Protein AF-A0A498QMJ7-F1 (afdb_monomer_lite)

Sequence (124 aa):
MFQWSGAVEGRQSWGCHCRSTASCRPGTPTLTDAVTSATSSAYATLLPTVDTLSAILISLPSYDVNLFLDGVRQALQGDPAGIINAMGYPIAADTGLLTFLSFFLAYAYYCAATSIAGDVASLI

pLDDT: mean 75.78, std 17.08, range [30.73, 93.81]

Organism: NCBI:txid2341080

Radius of gyration: 22.17 Å; chains: 1; bounding box: 49×23×62 Å

Structure (mmCIF, N/CA/C/O backbone):
data_AF-A0A498QMJ7-F1
#
_entry.id   AF-A0A498QMJ7-F1
#
loop_
_atom_site.group_PDB
_atom_site.id
_atom_site.type_symbol
_atom_site.label_atom_id
_atom_site.label_alt_id
_atom_site.label_comp_id
_atom_site.label_asym_id
_atom_site.label_entity_id
_atom_site.label_seq_id
_atom_site.pdbx_PDB_ins_code
_atom_site.Cartn_x
_atom_site.Cartn_y
_atom_site.Cartn_z
_atom_site.occupancy
_atom_site.B_iso_or_equiv
_atom_site.auth_seq_id
_atom_site.auth_comp_id
_atom_site.auth_asym_id
_atom_site.auth_atom_id
_atom_site.pd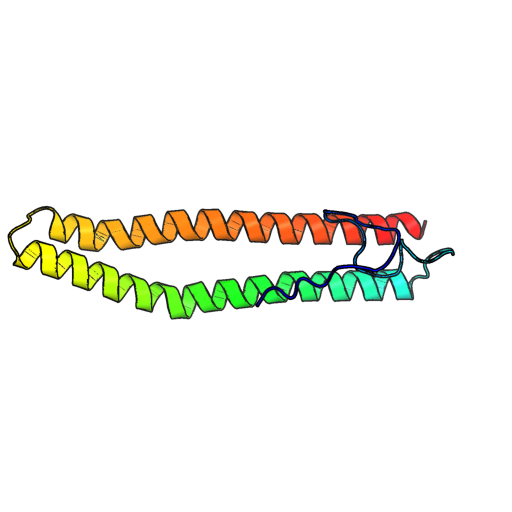bx_PDB_model_num
ATOM 1 N N . MET A 1 1 ? 9.726 -15.877 5.318 1.00 32.91 1 MET A N 1
ATOM 2 C CA . MET A 1 1 ? 11.047 -16.507 5.115 1.00 32.91 1 MET A CA 1
ATOM 3 C C . MET A 1 1 ? 11.762 -15.731 4.024 1.00 32.91 1 MET A C 1
ATOM 5 O O . MET A 1 1 ? 11.593 -16.008 2.847 1.00 32.91 1 MET A O 1
ATOM 9 N N . PHE A 1 2 ? 12.468 -14.676 4.428 1.00 30.73 2 PHE A N 1
ATOM 10 C CA . PHE A 1 2 ? 13.415 -13.975 3.570 1.00 30.73 2 PHE A CA 1
ATOM 11 C C . PHE A 1 2 ? 14.632 -14.887 3.445 1.00 30.73 2 PHE A C 1
ATOM 13 O O . PHE A 1 2 ? 15.358 -15.076 4.420 1.00 30.73 2 PHE A O 1
ATOM 20 N N . GLN A 1 3 ? 14.804 -15.533 2.293 1.00 36.81 3 GLN A N 1
ATOM 21 C CA . GLN A 1 3 ? 15.957 -16.396 2.075 1.00 36.81 3 GLN A CA 1
ATOM 22 C C . GLN A 1 3 ? 17.183 -15.528 1.795 1.00 36.81 3 GLN A C 1
ATOM 24 O O . GLN A 1 3 ? 17.438 -15.093 0.674 1.00 36.81 3 GLN A O 1
ATOM 29 N N . TRP A 1 4 ? 17.907 -15.256 2.875 1.00 38.41 4 TRP A N 1
ATOM 30 C CA . TRP A 1 4 ? 19.253 -14.713 2.882 1.00 38.41 4 TRP A CA 1
ATOM 31 C C . TRP A 1 4 ? 20.227 -15.869 2.640 1.00 38.41 4 TRP A C 1
ATOM 33 O O . TRP A 1 4 ? 20.334 -16.772 3.465 1.00 38.41 4 TRP A O 1
ATOM 43 N N . SER A 1 5 ? 20.911 -15.860 1.497 1.00 45.28 5 SER A N 1
ATOM 44 C CA . SER A 1 5 ? 22.065 -16.724 1.252 1.00 45.28 5 SER A CA 1
ATOM 45 C C . SER A 1 5 ? 23.144 -15.877 0.594 1.00 45.28 5 SER A C 1
ATOM 47 O O . SER A 1 5 ? 22.969 -15.387 -0.521 1.00 45.28 5 SER A O 1
ATOM 49 N N . GLY A 1 6 ? 24.223 -15.637 1.334 1.00 40.44 6 GLY A N 1
ATOM 50 C CA . GLY A 1 6 ? 25.402 -14.941 0.841 1.00 40.44 6 GLY A CA 1
ATOM 51 C C . GLY A 1 6 ? 26.196 -15.762 -0.180 1.00 40.44 6 GLY A C 1
ATOM 52 O O . GLY A 1 6 ? 26.037 -16.976 -0.279 1.00 40.44 6 GLY A O 1
ATOM 53 N N . ALA A 1 7 ? 27.098 -15.044 -0.855 1.00 40.91 7 ALA A N 1
ATOM 54 C CA . ALA A 1 7 ? 28.186 -15.511 -1.718 1.00 40.91 7 ALA A CA 1
ATOM 55 C C . ALA A 1 7 ? 27.839 -15.876 -3.177 1.00 40.91 7 ALA A C 1
ATOM 57 O O . ALA A 1 7 ? 27.851 -17.035 -3.577 1.00 40.91 7 ALA A O 1
ATOM 58 N N . VAL A 1 8 ? 27.690 -14.840 -4.009 1.00 43.50 8 VAL A N 1
ATOM 59 C CA . VAL A 1 8 ? 28.318 -14.820 -5.342 1.00 43.50 8 VAL A CA 1
ATOM 60 C C . VAL A 1 8 ? 28.890 -13.424 -5.595 1.00 43.50 8 VAL A C 1
ATOM 62 O O . VAL A 1 8 ? 28.161 -12.446 -5.742 1.00 43.50 8 VAL A O 1
ATOM 65 N N . GLU A 1 9 ? 30.216 -13.360 -5.521 1.00 46.50 9 GLU A N 1
ATOM 66 C CA . GLU A 1 9 ? 31.143 -12.461 -6.210 1.00 46.50 9 GLU A CA 1
ATOM 67 C C . GLU A 1 9 ? 30.512 -11.314 -7.045 1.00 46.50 9 GLU A C 1
ATOM 69 O O . GLU A 1 9 ? 29.969 -11.520 -8.130 1.00 46.50 9 GLU A O 1
ATOM 74 N N . GLY A 1 10 ? 30.671 -10.068 -6.582 1.00 35.34 10 GLY A N 1
ATOM 75 C CA . GLY A 1 10 ? 31.015 -8.966 -7.492 1.00 35.34 10 GLY A CA 1
ATOM 76 C C . GLY A 1 10 ? 29.971 -7.935 -7.944 1.00 35.34 10 GLY A C 1
ATOM 77 O O . GLY A 1 10 ? 30.395 -6.973 -8.575 1.00 35.34 10 GLY A O 1
ATOM 78 N N . ARG A 1 11 ? 28.666 -8.014 -7.635 1.00 42.09 11 ARG A N 1
ATOM 79 C CA . ARG A 1 11 ? 27.724 -6.890 -7.895 1.00 42.09 11 ARG A CA 1
ATOM 80 C C . ARG A 1 11 ? 26.592 -6.812 -6.875 1.00 42.09 11 ARG A C 1
ATOM 82 O O . ARG A 1 11 ? 25.473 -7.255 -7.113 1.00 42.09 11 ARG A O 1
ATOM 89 N N . GLN A 1 12 ? 26.894 -6.213 -5.729 1.00 45.84 12 GLN A N 1
ATOM 90 C CA . GLN A 1 12 ? 25.895 -5.859 -4.727 1.00 45.84 12 GLN A CA 1
ATOM 91 C C . GLN A 1 12 ? 25.359 -4.460 -5.024 1.00 45.84 12 GLN A C 1
ATOM 93 O O . GLN A 1 12 ? 25.977 -3.469 -4.645 1.00 45.84 12 GLN A O 1
ATOM 98 N N . SER A 1 13 ? 24.226 -4.369 -5.715 1.00 42.66 13 SER A N 1
ATOM 99 C CA . SER A 1 13 ? 23.504 -3.106 -5.850 1.00 42.66 13 SER A CA 1
ATOM 100 C C . SER A 1 13 ? 22.274 -3.144 -4.950 1.00 42.66 13 SER A C 1
ATOM 102 O O . SER A 1 13 ? 21.279 -3.808 -5.235 1.00 42.66 13 SER A O 1
ATOM 104 N N . TRP A 1 14 ? 22.387 -2.467 -3.811 1.00 39.09 14 TRP A N 1
ATOM 105 C CA . TRP A 1 14 ? 21.350 -2.300 -2.794 1.00 39.09 14 TRP A CA 1
ATOM 106 C C . TRP A 1 14 ? 20.374 -1.187 -3.202 1.00 39.09 14 TRP A C 1
ATOM 108 O O . TRP A 1 14 ? 20.237 -0.177 -2.517 1.00 39.09 14 TRP A O 1
ATOM 118 N N . GLY A 1 15 ? 19.724 -1.339 -4.356 1.00 53.97 15 GLY A N 1
ATOM 119 C CA . GLY A 1 15 ? 18.743 -0.372 -4.845 1.00 53.97 15 GLY A CA 1
ATOM 120 C C . GLY A 1 15 ? 17.956 -0.878 -6.048 1.00 53.97 15 GLY A C 1
ATOM 1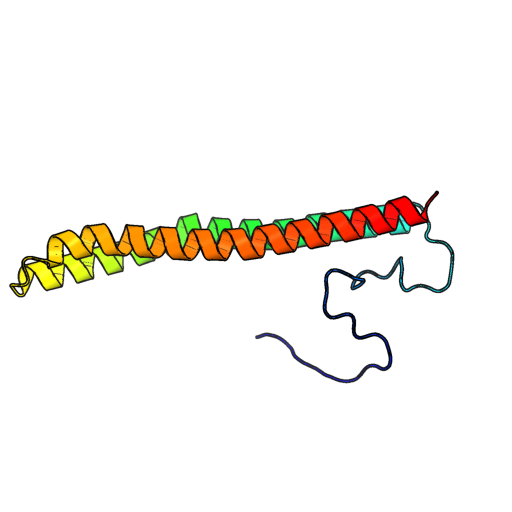21 O O . GLY A 1 15 ? 18.095 -2.031 -6.450 1.00 53.97 15 GLY A O 1
ATOM 122 N N . CYS A 1 16 ? 17.174 0.014 -6.663 1.00 53.44 16 CYS A N 1
ATOM 123 C CA . CYS A 1 16 ? 16.408 -0.211 -7.898 1.00 53.44 16 CYS A CA 1
ATOM 124 C C . CYS A 1 16 ? 17.262 -0.597 -9.128 1.00 53.44 16 CYS A C 1
ATOM 126 O O . CYS A 1 16 ? 16.767 -0.609 -10.249 1.00 53.44 16 CYS A O 1
ATOM 128 N N . HIS A 1 17 ? 18.551 -0.888 -8.944 1.00 49.81 17 HIS A N 1
ATOM 129 C CA . HIS A 1 17 ? 19.490 -1.219 -9.999 1.00 49.81 17 HIS A CA 1
ATOM 130 C C . HIS A 1 17 ? 19.768 -2.728 -10.050 1.00 49.81 17 HIS A C 1
ATOM 132 O O . HIS A 1 17 ? 20.429 -3.287 -9.180 1.00 49.81 17 HIS A O 1
ATOM 138 N N . CYS A 1 18 ? 19.297 -3.315 -11.154 1.00 47.44 18 CYS A N 1
ATOM 139 C CA . CYS A 1 18 ? 19.693 -4.564 -11.815 1.00 47.44 18 CYS A CA 1
ATOM 140 C C . CYS A 1 18 ? 19.603 -5.875 -11.016 1.00 47.44 18 CYS A C 1
ATOM 142 O O . CYS A 1 18 ? 20.614 -6.482 -10.667 1.00 47.44 18 CYS A O 1
ATOM 144 N N . ARG A 1 19 ? 18.372 -6.386 -10.864 1.00 51.94 19 ARG A N 1
ATOM 145 C CA . ARG A 1 19 ? 18.092 -7.828 -10.684 1.00 51.94 19 ARG A CA 1
ATOM 146 C C . ARG A 1 19 ? 17.702 -8.532 -12.000 1.00 51.94 19 ARG A C 1
ATOM 148 O O . ARG A 1 19 ? 17.704 -9.757 -12.041 1.00 51.94 19 ARG A O 1
ATOM 155 N N . SER A 1 20 ? 17.429 -7.782 -13.072 1.00 44.91 20 SER A N 1
ATOM 156 C CA . SER A 1 20 ? 17.163 -8.336 -14.406 1.00 44.91 20 SER A CA 1
ATOM 157 C C . SER A 1 20 ? 18.343 -8.112 -15.344 1.00 44.91 20 SER A C 1
ATOM 159 O O . SER A 1 20 ? 19.025 -7.094 -15.325 1.00 44.91 20 SER A O 1
ATOM 161 N N . THR A 1 21 ? 18.618 -9.133 -16.132 1.00 46.22 21 THR A N 1
ATOM 162 C CA . THR A 1 21 ? 19.900 -9.488 -16.739 1.00 46.22 21 THR A CA 1
ATOM 163 C C . THR A 1 21 ? 20.318 -8.666 -17.964 1.00 46.22 21 THR A C 1
ATOM 165 O O . THR A 1 21 ? 21.373 -8.956 -18.522 1.00 46.22 21 THR A O 1
ATOM 168 N N . ALA A 1 22 ? 19.565 -7.640 -18.374 1.00 47.53 22 ALA A N 1
ATOM 169 C CA . ALA A 1 22 ? 19.840 -6.884 -19.603 1.00 47.53 22 ALA A CA 1
ATOM 170 C C . ALA A 1 22 ? 21.016 -5.897 -19.454 1.00 47.53 22 ALA A C 1
ATOM 172 O O . ALA A 1 22 ? 21.984 -5.959 -20.204 1.00 47.53 22 ALA A O 1
ATOM 173 N N . SER A 1 23 ? 21.001 -5.057 -18.421 1.00 48.06 23 SER A N 1
ATOM 174 C CA . SER A 1 23 ? 22.020 -4.020 -18.160 1.00 48.06 23 SER A CA 1
ATOM 175 C C . SER A 1 23 ? 23.283 -4.542 -17.456 1.00 48.06 23 SER A C 1
ATOM 177 O O . SER A 1 23 ? 24.287 -3.841 -17.350 1.00 48.06 23 SER A O 1
ATOM 179 N N . CYS A 1 24 ? 23.266 -5.796 -16.992 1.00 50.81 24 CYS A N 1
ATOM 180 C CA . CYS A 1 24 ? 24.417 -6.485 -16.396 1.00 50.81 24 CYS A CA 1
ATOM 181 C C . CYS A 1 24 ? 25.103 -7.482 -17.348 1.00 50.81 24 CYS A C 1
ATOM 183 O O . CYS A 1 24 ? 26.101 -8.107 -16.956 1.00 50.81 24 CYS A O 1
ATOM 185 N N . ARG A 1 25 ? 24.584 -7.650 -18.571 1.00 53.94 25 ARG A N 1
ATOM 186 C CA . ARG A 1 25 ? 25.180 -8.496 -19.608 1.00 53.94 25 ARG A CA 1
ATOM 187 C C . ARG A 1 25 ? 26.288 -7.717 -20.331 1.00 53.94 25 ARG A C 1
ATOM 189 O O . ARG A 1 25 ? 26.067 -6.573 -20.710 1.00 53.94 25 ARG A O 1
ATOM 196 N N . PRO A 1 26 ? 27.474 -8.307 -20.557 1.00 47.53 26 PRO A N 1
ATOM 197 C CA . PRO A 1 26 ? 28.445 -7.718 -21.469 1.00 47.53 26 PRO A CA 1
ATOM 198 C C . PRO A 1 26 ? 27.888 -7.791 -22.902 1.00 47.53 26 PRO A C 1
ATOM 200 O O . PRO A 1 26 ? 27.786 -8.876 -23.474 1.00 47.53 26 PRO A O 1
ATOM 203 N N . GLY A 1 27 ? 27.472 -6.646 -23.449 1.00 62.75 27 GLY A N 1
ATOM 204 C CA . GLY A 1 27 ? 26.917 -6.508 -24.801 1.00 62.75 27 GLY A CA 1
ATOM 205 C C . GLY A 1 27 ? 25.822 -5.440 -24.884 1.00 62.75 27 GLY A C 1
ATOM 206 O O . GLY A 1 27 ? 25.312 -4.986 -23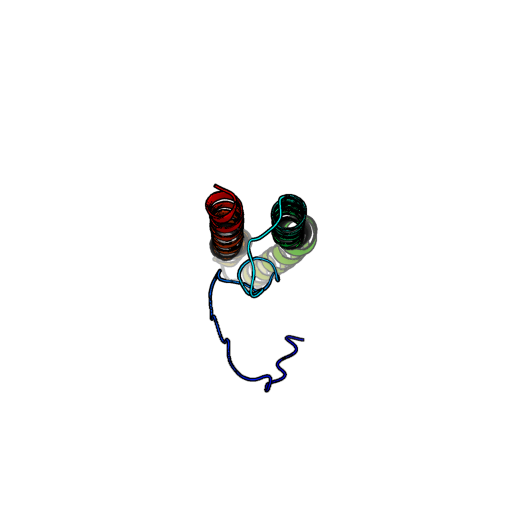.866 1.00 62.75 27 GLY A O 1
ATOM 207 N N . THR A 1 28 ? 25.460 -5.031 -26.099 1.00 74.62 28 THR A N 1
ATOM 208 C CA . THR A 1 28 ? 24.320 -4.133 -26.348 1.00 74.62 28 THR A CA 1
ATOM 209 C C . THR A 1 28 ? 23.000 -4.880 -26.108 1.00 74.62 28 THR A C 1
ATOM 211 O O . THR A 1 28 ? 22.836 -5.965 -26.679 1.00 74.62 28 THR A O 1
ATOM 214 N N . PRO A 1 29 ? 22.067 -4.351 -25.298 1.00 73.06 29 PRO A N 1
ATOM 215 C CA . PRO A 1 29 ? 20.776 -4.991 -25.064 1.00 73.06 29 PRO A CA 1
ATOM 216 C C . PRO A 1 29 ? 19.940 -5.018 -26.347 1.00 73.06 29 PRO A C 1
ATOM 218 O O . PRO A 1 29 ? 19.973 -4.087 -27.152 1.00 73.06 29 PRO A O 1
ATOM 221 N N . THR A 1 30 ? 19.199 -6.106 -26.560 1.00 85.81 30 THR A N 1
ATOM 222 C CA . THR A 1 30 ? 18.264 -6.211 -27.688 1.00 85.81 30 THR A CA 1
ATOM 223 C C . THR A 1 30 ? 16.885 -5.672 -27.310 1.00 85.81 30 THR A C 1
ATOM 225 O O . THR A 1 30 ? 16.534 -5.589 -26.132 1.00 85.81 30 THR A O 1
ATOM 228 N N . LEU A 1 31 ? 16.048 -5.371 -28.312 1.00 86.12 31 LEU A N 1
ATOM 229 C CA . LEU A 1 31 ? 14.642 -5.007 -28.088 1.00 86.12 31 LEU A CA 1
ATOM 230 C C . LEU A 1 31 ? 13.913 -6.064 -27.237 1.00 86.12 31 LEU A C 1
ATOM 232 O O . LEU A 1 31 ? 13.133 -5.723 -26.352 1.00 86.12 31 LEU A O 1
ATOM 236 N N . THR A 1 32 ? 14.191 -7.348 -27.478 1.00 87.94 32 THR A N 1
ATOM 237 C CA . THR A 1 32 ? 13.591 -8.463 -26.737 1.00 87.94 32 THR A CA 1
ATOM 238 C C . THR A 1 32 ? 13.990 -8.451 -25.263 1.00 87.94 32 THR A C 1
ATOM 240 O O . THR A 1 32 ? 13.147 -8.726 -24.407 1.00 87.94 32 THR A O 1
ATOM 243 N N . ASP A 1 33 ? 15.239 -8.096 -24.951 1.00 84.12 33 ASP A N 1
ATOM 244 C CA . ASP A 1 33 ? 15.713 -7.981 -23.568 1.00 84.12 33 ASP A CA 1
ATOM 245 C C . ASP A 1 33 ? 14.987 -6.845 -22.839 1.00 84.12 33 ASP A C 1
ATOM 247 O O . ASP A 1 33 ? 14.487 -7.045 -21.730 1.00 84.12 33 ASP A O 1
ATOM 251 N N . ALA A 1 34 ? 14.846 -5.688 -23.495 1.00 82.31 34 ALA A N 1
ATOM 252 C CA . ALA A 1 34 ? 14.128 -4.538 -22.948 1.00 82.31 34 ALA A CA 1
ATOM 253 C C . ALA A 1 34 ? 12.643 -4.855 -22.694 1.00 82.31 34 ALA A C 1
ATOM 255 O O . ALA A 1 34 ? 12.123 -4.593 -21.608 1.00 82.31 34 ALA A O 1
ATOM 256 N N . VAL A 1 35 ? 11.959 -5.490 -23.653 1.00 86.75 35 VAL A N 1
ATOM 257 C CA . VAL A 1 35 ? 10.544 -5.882 -23.510 1.00 86.75 35 VAL A CA 1
ATOM 258 C C . VAL A 1 35 ? 10.357 -6.923 -22.402 1.00 86.75 35 VAL A C 1
ATOM 260 O O . VAL A 1 35 ? 9.433 -6.810 -21.590 1.00 86.75 35 VAL A O 1
ATOM 263 N N . THR A 1 36 ? 11.235 -7.925 -22.329 1.00 87.62 36 THR A N 1
ATOM 264 C CA . THR A 1 36 ? 11.166 -8.985 -21.309 1.00 87.62 36 THR A CA 1
ATOM 265 C C . THR A 1 36 ? 11.405 -8.423 -19.910 1.00 87.62 36 THR A C 1
ATOM 267 O O . THR A 1 36 ? 10.679 -8.758 -18.968 1.00 87.62 36 THR A O 1
ATOM 270 N N . SER A 1 37 ? 12.388 -7.531 -19.771 1.00 81.44 37 SER A N 1
ATOM 271 C CA . SER A 1 37 ? 12.697 -6.847 -18.515 1.00 81.44 37 SER A CA 1
ATOM 272 C C . SER A 1 37 ? 11.547 -5.944 -18.062 1.00 81.44 37 SER A C 1
ATOM 274 O O . SER A 1 37 ? 11.109 -6.031 -16.909 1.00 81.44 37 SER A O 1
ATOM 276 N N . ALA A 1 38 ? 10.976 -5.153 -18.976 1.00 83.31 38 ALA A N 1
ATOM 277 C CA . ALA A 1 38 ? 9.840 -4.286 -18.679 1.00 83.31 38 ALA A CA 1
ATOM 278 C C . ALA A 1 38 ? 8.602 -5.080 -18.241 1.00 83.31 38 ALA A C 1
ATOM 280 O O . ALA A 1 38 ? 7.977 -4.755 -17.230 1.00 83.31 38 ALA A O 1
ATOM 281 N N . THR A 1 39 ? 8.290 -6.171 -18.944 1.00 86.56 39 THR A N 1
ATOM 282 C CA . THR A 1 39 ? 7.164 -7.056 -18.603 1.00 86.56 39 THR A CA 1
ATOM 283 C C . THR A 1 39 ? 7.366 -7.716 -17.238 1.00 86.56 39 THR A C 1
ATOM 285 O O . THR A 1 39 ? 6.452 -7.734 -16.414 1.00 86.56 39 THR A O 1
ATOM 288 N N . SER A 1 40 ? 8.578 -8.205 -16.958 1.00 86.19 40 SER A N 1
ATOM 289 C CA . SER A 1 40 ? 8.913 -8.806 -15.660 1.00 86.19 40 SER A CA 1
ATOM 290 C C . SER A 1 40 ? 8.787 -7.793 -14.521 1.00 86.19 40 SER A C 1
ATOM 292 O O . SER A 1 40 ? 8.267 -8.117 -13.455 1.00 86.19 40 SER A O 1
ATOM 294 N N . SER A 1 41 ? 9.211 -6.550 -14.763 1.00 84.50 41 SER A N 1
ATOM 295 C CA . SER A 1 41 ? 9.110 -5.453 -13.796 1.00 84.50 41 SER A CA 1
ATOM 296 C C . SER A 1 41 ? 7.655 -5.076 -13.513 1.00 84.50 41 SER A C 1
ATOM 298 O O . SER A 1 41 ? 7.286 -4.904 -12.354 1.00 84.50 41 SER A O 1
ATOM 300 N N . ALA A 1 42 ? 6.811 -5.014 -14.547 1.00 85.31 42 ALA A N 1
ATOM 301 C CA . ALA A 1 42 ? 5.379 -4.761 -14.398 1.00 85.31 42 ALA A CA 1
ATOM 302 C C . ALA A 1 42 ? 4.668 -5.878 -13.614 1.00 85.31 42 ALA A C 1
ATOM 304 O O . ALA A 1 42 ? 3.821 -5.607 -12.766 1.00 85.31 42 ALA A O 1
ATOM 305 N N . TYR A 1 43 ? 5.040 -7.140 -13.845 1.00 89.06 43 TYR A N 1
ATOM 306 C CA . TYR A 1 43 ? 4.494 -8.261 -13.078 1.00 89.06 43 TYR A CA 1
ATOM 307 C C . TYR A 1 43 ? 4.944 -8.220 -11.609 1.00 89.06 43 TYR A C 1
ATOM 309 O O . TYR A 1 43 ? 4.145 -8.435 -10.696 1.00 89.06 43 TYR A O 1
ATOM 317 N N . ALA A 1 44 ? 6.212 -7.880 -11.371 1.00 87.38 44 ALA A N 1
ATOM 318 C CA . ALA A 1 44 ? 6.781 -7.781 -10.033 1.00 87.38 44 ALA A CA 1
ATOM 319 C C . ALA A 1 44 ? 6.180 -6.644 -9.191 1.00 87.38 44 ALA A C 1
ATOM 321 O O . ALA A 1 44 ? 6.156 -6.777 -7.972 1.00 87.38 44 ALA A O 1
ATOM 322 N N . THR A 1 45 ? 5.688 -5.554 -9.791 1.00 87.88 45 THR A N 1
ATOM 323 C CA . THR A 1 45 ? 4.964 -4.494 -9.060 1.00 87.88 45 THR A CA 1
ATOM 324 C C . THR A 1 45 ? 3.488 -4.811 -8.865 1.00 87.88 45 THR A C 1
ATOM 326 O O . THR A 1 45 ? 2.908 -4.403 -7.860 1.00 87.88 45 THR A O 1
ATOM 329 N N . LEU A 1 46 ? 2.887 -5.590 -9.767 1.00 91.56 46 LEU A N 1
ATOM 330 C CA . LEU A 1 46 ? 1.498 -6.015 -9.636 1.00 91.56 46 LEU A CA 1
ATOM 331 C C . LEU A 1 46 ? 1.307 -7.026 -8.493 1.00 91.56 46 LEU A C 1
ATOM 333 O O . LEU A 1 46 ? 0.349 -6.909 -7.733 1.00 91.56 46 LEU A O 1
ATOM 337 N N . LEU A 1 47 ? 2.222 -7.982 -8.302 1.00 91.75 47 LEU A N 1
ATOM 338 C CA . LEU A 1 47 ? 2.109 -8.970 -7.214 1.00 91.75 47 LEU A CA 1
ATOM 339 C C . LEU A 1 47 ? 1.933 -8.329 -5.817 1.00 91.75 47 LEU A C 1
ATOM 341 O O . LEU A 1 47 ? 0.964 -8.663 -5.135 1.00 91.75 47 LEU A O 1
ATOM 345 N N . PRO A 1 48 ? 2.792 -7.380 -5.394 1.00 86.62 48 PRO A N 1
ATOM 346 C CA . PRO A 1 48 ? 2.637 -6.663 -4.130 1.00 86.62 48 PRO A CA 1
ATOM 347 C C . PRO A 1 48 ? 1.329 -5.875 -4.017 1.00 86.62 48 PRO A C 1
ATOM 349 O O . PRO A 1 48 ? 0.775 -5.786 -2.923 1.00 86.62 48 PRO A O 1
ATOM 352 N N . THR A 1 49 ? 0.811 -5.315 -5.121 1.00 89.44 49 THR A N 1
ATOM 353 C CA . THR A 1 49 ? -0.490 -4.616 -5.096 1.00 89.44 49 THR A CA 1
ATOM 354 C C . THR A 1 49 ? -1.643 -5.561 -4.818 1.00 89.44 49 THR A C 1
ATOM 356 O O . THR A 1 49 ? -2.545 -5.213 -4.064 1.00 89.44 49 THR A O 1
ATOM 359 N N . VAL A 1 50 ? -1.606 -6.762 -5.394 1.00 93.81 50 VAL A N 1
ATOM 360 C CA . VAL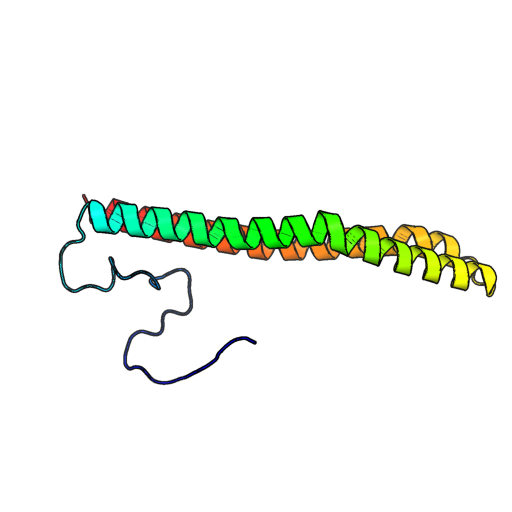 A 1 50 ? -2.646 -7.773 -5.193 1.00 93.81 50 VAL A CA 1
ATOM 361 C C . VAL A 1 50 ? -2.600 -8.314 -3.765 1.00 93.81 50 VAL A C 1
ATOM 363 O O . VAL A 1 50 ? -3.651 -8.494 -3.151 1.00 93.81 50 VAL A O 1
ATOM 366 N N . ASP A 1 51 ? -1.404 -8.521 -3.215 1.00 88.88 51 ASP A N 1
ATOM 367 C CA . ASP A 1 51 ? -1.219 -8.933 -1.819 1.00 88.88 51 ASP A CA 1
ATOM 368 C C . ASP A 1 51 ? -1.740 -7.866 -0.843 1.00 88.88 51 ASP A C 1
ATOM 370 O O . ASP A 1 51 ? -2.579 -8.147 0.010 1.00 88.88 51 ASP A O 1
ATOM 374 N N . THR A 1 52 ? -1.355 -6.607 -1.068 1.00 88.06 52 THR A N 1
ATOM 375 C CA . THR A 1 52 ? -1.865 -5.428 -0.351 1.00 88.06 52 THR A CA 1
ATOM 376 C C . THR A 1 52 ? -3.388 -5.331 -0.415 1.00 88.06 52 THR A C 1
ATOM 378 O O . THR A 1 52 ? -4.048 -5.149 0.605 1.00 88.06 52 THR A O 1
ATOM 381 N N . LEU A 1 53 ? -3.964 -5.461 -1.609 1.00 90.75 53 LEU A N 1
ATOM 382 C CA . LEU A 1 53 ? -5.403 -5.351 -1.812 1.00 90.75 53 LEU A CA 1
ATOM 383 C C . LEU A 1 53 ? -6.152 -6.484 -1.103 1.00 90.75 53 LEU A C 1
ATOM 385 O O . LEU A 1 53 ? -7.185 -6.245 -0.486 1.00 90.75 53 LEU A O 1
ATOM 389 N N . SER A 1 54 ? -5.612 -7.701 -1.147 1.00 89.31 54 SER A N 1
ATOM 390 C CA . SER A 1 54 ? -6.174 -8.849 -0.432 1.00 89.31 54 SER A CA 1
ATOM 391 C C . SER A 1 54 ? -6.079 -8.656 1.082 1.00 89.31 54 SER A C 1
ATOM 393 O O . SER A 1 54 ? -7.045 -8.922 1.793 1.00 89.31 54 SER A O 1
ATOM 395 N N . ALA A 1 55 ? -4.964 -8.119 1.584 1.00 88.62 55 ALA A N 1
ATOM 396 C CA . ALA A 1 55 ? -4.815 -7.763 2.991 1.00 88.62 55 ALA A CA 1
ATOM 397 C C . ALA A 1 55 ? -5.836 -6.696 3.424 1.00 88.62 55 ALA A C 1
ATOM 399 O O . ALA A 1 55 ? -6.453 -6.838 4.477 1.00 88.62 55 ALA A O 1
ATOM 400 N N . ILE A 1 56 ? -6.083 -5.678 2.597 1.00 87.06 56 ILE A N 1
ATOM 401 C CA . ILE A 1 56 ? -7.085 -4.638 2.872 1.00 87.06 56 ILE A CA 1
ATOM 402 C C . ILE A 1 56 ? -8.513 -5.189 2.810 1.00 87.06 56 ILE A C 1
ATOM 404 O O . ILE A 1 56 ? -9.352 -4.832 3.622 1.00 87.06 56 ILE A O 1
ATOM 408 N N . LEU A 1 57 ? -8.829 -6.044 1.843 1.00 88.81 57 LEU A N 1
ATOM 409 C CA . LEU A 1 57 ? -10.204 -6.513 1.650 1.00 88.81 57 LEU A CA 1
ATOM 410 C C . LEU A 1 57 ? -10.602 -7.628 2.619 1.00 88.81 57 LEU A C 1
ATOM 412 O O . LEU A 1 57 ? -11.785 -7.784 2.911 1.00 88.81 57 LEU A O 1
ATOM 416 N N . ILE A 1 58 ? -9.641 -8.431 3.077 1.00 89.50 58 ILE A N 1
ATOM 417 C CA . ILE A 1 58 ? -9.910 -9.648 3.854 1.00 89.50 58 ILE A CA 1
ATOM 418 C C . ILE A 1 58 ? -9.398 -9.491 5.285 1.00 89.50 58 ILE A C 1
ATOM 420 O O . ILE A 1 58 ? -10.141 -9.707 6.247 1.00 89.50 58 ILE A O 1
ATOM 424 N N . SER A 1 59 ? -8.130 -9.111 5.437 1.00 86.00 59 SER A N 1
ATOM 425 C CA . SER A 1 59 ? -7.473 -9.084 6.744 1.00 86.00 59 SER A CA 1
ATOM 426 C C . SER A 1 59 ? -7.858 -7.856 7.568 1.00 86.00 59 SER A C 1
ATOM 428 O O . SER A 1 59 ? -8.095 -8.016 8.763 1.00 86.00 59 SER A O 1
ATOM 430 N N . LEU A 1 60 ? -7.967 -6.666 6.961 1.00 83.81 60 LEU A N 1
ATOM 431 C CA . LEU A 1 60 ? -8.326 -5.432 7.678 1.00 83.81 60 LEU A CA 1
ATOM 432 C C . LEU A 1 60 ? -9.709 -5.516 8.342 1.00 83.81 60 LEU A C 1
ATOM 434 O O . LEU A 1 60 ? -9.750 -5.419 9.564 1.00 83.81 60 LEU A O 1
ATOM 438 N N . PRO A 1 61 ? -10.812 -5.857 7.639 1.00 81.81 61 PRO A N 1
ATOM 439 C CA . PRO A 1 61 ? -12.115 -5.986 8.290 1.00 81.81 61 PRO A CA 1
ATOM 440 C C . PRO A 1 61 ? -12.117 -7.021 9.421 1.00 81.81 61 PRO A C 1
ATOM 442 O O . PRO A 1 61 ? -12.779 -6.840 10.440 1.00 81.81 61 PRO A O 1
ATOM 445 N N . SER A 1 62 ? -11.352 -8.107 9.268 1.00 85.25 62 SER A N 1
ATOM 446 C CA . SER A 1 62 ? -11.209 -9.130 10.310 1.00 85.25 62 SER A CA 1
ATOM 447 C C . SER A 1 62 ? -10.466 -8.601 11.546 1.00 85.25 62 SER A C 1
ATOM 449 O O . SER A 1 62 ? -10.792 -8.971 12.675 1.00 85.25 62 SER A O 1
ATOM 451 N N . TYR A 1 63 ? -9.474 -7.734 11.347 1.00 82.69 63 TYR A N 1
ATOM 452 C CA . TYR A 1 63 ? -8.707 -7.085 12.407 1.00 82.69 63 TYR A CA 1
ATOM 453 C C . TYR A 1 63 ? -9.513 -5.976 13.104 1.00 82.69 63 TYR A C 1
ATOM 455 O O . TYR A 1 63 ? -9.545 -5.928 14.336 1.00 82.69 63 TYR A O 1
ATOM 463 N N . ASP A 1 64 ? -10.247 -5.166 12.341 1.00 83.25 64 ASP A N 1
ATOM 464 C CA . ASP A 1 64 ? -11.096 -4.085 12.853 1.00 83.25 64 ASP A CA 1
ATOM 465 C C . ASP A 1 64 ? -12.220 -4.606 13.744 1.00 83.25 64 ASP A C 1
ATOM 467 O O . ASP A 1 64 ? -12.513 -4.015 14.783 1.00 83.25 64 ASP A O 1
ATOM 471 N N . VAL A 1 65 ? -12.814 -5.754 13.399 1.00 85.31 65 VAL A N 1
ATOM 472 C CA . VAL A 1 65 ? -13.816 -6.414 14.250 1.00 85.31 65 VAL A CA 1
ATOM 473 C C . VAL A 1 65 ? -13.223 -6.784 15.612 1.00 85.31 65 VAL A C 1
ATOM 475 O O . VAL A 1 65 ? -13.878 -6.580 16.635 1.00 85.31 65 VAL A O 1
ATOM 478 N N . ASN A 1 66 ? -11.983 -7.277 15.660 1.00 85.50 66 ASN A N 1
ATOM 479 C CA . ASN A 1 66 ? -11.327 -7.599 16.928 1.00 85.50 66 ASN A CA 1
ATOM 480 C C . ASN A 1 66 ? -11.012 -6.339 17.751 1.00 85.50 66 ASN A C 1
ATOM 482 O O . ASN A 1 66 ? -11.239 -6.351 18.960 1.00 85.50 66 ASN A O 1
ATOM 486 N N . LEU A 1 67 ? -10.560 -5.250 17.121 1.00 81.75 67 LEU A N 1
ATOM 487 C CA . LEU A 1 67 ? -10.317 -3.967 17.798 1.00 81.75 67 LEU A CA 1
ATOM 488 C C . LEU A 1 67 ? -11.606 -3.320 18.318 1.00 81.75 67 LEU A C 1
ATOM 490 O O . LEU A 1 67 ? -11.636 -2.794 19.433 1.00 81.75 67 LEU A O 1
ATOM 494 N N . PHE A 1 68 ? -12.685 -3.399 17.540 1.00 79.06 68 PHE A N 1
ATOM 495 C CA . PHE A 1 68 ? -14.004 -2.934 17.951 1.00 79.06 68 PHE A CA 1
ATOM 496 C C . PHE A 1 68 ? -14.507 -3.724 19.164 1.00 79.06 68 PHE A C 1
ATOM 498 O O . PHE A 1 68 ? -14.943 -3.136 20.155 1.00 79.06 68 PHE A O 1
ATOM 505 N N . LEU A 1 69 ? -14.402 -5.056 19.122 1.00 82.38 69 LEU A N 1
ATOM 506 C CA . LEU A 1 69 ? -14.779 -5.923 20.239 1.00 82.38 69 LEU A CA 1
ATOM 507 C C . LEU A 1 69 ? -13.950 -5.636 21.495 1.00 82.38 69 LEU A C 1
ATOM 509 O O . LEU A 1 69 ? -14.507 -5.641 22.592 1.00 82.38 69 LEU A O 1
ATOM 513 N N . ASP A 1 70 ? -12.654 -5.365 21.356 1.00 82.19 70 ASP A N 1
ATOM 514 C CA . ASP A 1 70 ? -11.787 -5.038 22.489 1.00 82.19 70 ASP A CA 1
ATOM 515 C C . ASP A 1 70 ? -12.161 -3.685 23.123 1.00 82.19 70 ASP A C 1
ATOM 517 O O . ASP A 1 70 ? -12.338 -3.587 24.340 1.00 82.19 70 ASP A O 1
ATOM 521 N N . GLY A 1 71 ? -12.434 -2.659 22.309 1.00 76.31 71 GLY A N 1
ATOM 522 C CA . GLY A 1 71 ? -12.941 -1.372 22.799 1.00 76.31 71 GLY A CA 1
ATOM 523 C C . GLY A 1 71 ? -14.316 -1.481 23.478 1.00 76.31 71 GLY A C 1
ATOM 524 O O . GLY A 1 71 ? -14.542 -0.897 24.540 1.00 76.31 71 GLY A O 1
ATOM 525 N N . VAL A 1 72 ? -15.224 -2.310 22.949 1.00 78.69 72 VAL A N 1
ATOM 526 C CA . VAL A 1 72 ? -16.515 -2.602 23.601 1.00 78.69 72 VAL A CA 1
ATOM 527 C C . VAL A 1 72 ? -16.312 -3.307 24.945 1.00 78.69 72 VAL A C 1
ATOM 529 O O . VAL A 1 72 ? -16.997 -2.987 25.917 1.00 78.69 72 VAL A O 1
ATOM 532 N N . ARG A 1 73 ? -15.356 -4.236 25.052 1.00 80.25 73 ARG A N 1
ATOM 533 C CA . ARG A 1 73 ? -15.020 -4.875 26.335 1.00 80.25 73 ARG A CA 1
ATOM 534 C C . ARG A 1 73 ? -14.465 -3.876 27.345 1.00 80.25 73 ARG A C 1
ATOM 536 O O . ARG A 1 73 ? -14.831 -3.978 28.512 1.00 80.25 73 ARG A O 1
ATOM 543 N N . GLN A 1 74 ? -13.646 -2.918 26.915 1.00 79.50 74 GLN A N 1
ATOM 544 C CA . GLN A 1 74 ? -13.156 -1.826 27.768 1.00 79.50 74 GLN A CA 1
ATOM 545 C C . GLN A 1 74 ? -14.313 -0.939 28.254 1.00 79.50 74 GLN A C 1
ATOM 547 O O . GLN A 1 74 ? -14.398 -0.636 29.444 1.00 79.50 74 GLN A O 1
ATOM 552 N N . ALA A 1 75 ? -15.272 -0.630 27.374 1.00 78.00 75 ALA A N 1
ATOM 553 C CA . ALA A 1 75 ? -16.474 0.125 27.733 1.00 78.00 75 ALA A CA 1
ATOM 554 C C . ALA A 1 75 ? -17.343 -0.612 28.767 1.00 78.00 75 ALA A C 1
ATOM 556 O O . ALA A 1 75 ? -17.817 -0.012 29.731 1.00 78.00 75 ALA A O 1
ATOM 557 N N . LEU A 1 76 ? -17.515 -1.928 28.606 1.00 80.44 76 LEU A N 1
ATOM 558 C CA . LEU A 1 76 ? -18.262 -2.773 29.547 1.00 80.44 76 LEU A CA 1
ATOM 559 C C . LEU A 1 76 ? -17.537 -2.980 30.887 1.00 80.44 76 LEU A C 1
ATOM 561 O O . LEU A 1 76 ? -18.189 -3.251 31.893 1.00 80.44 76 LEU A O 1
ATOM 565 N N . GLN A 1 77 ? -16.209 -2.850 30.916 1.00 84.00 77 GLN A N 1
ATOM 566 C CA . GLN A 1 77 ? -15.389 -2.935 32.132 1.00 84.00 77 GLN A CA 1
ATOM 567 C C . GLN A 1 77 ? -15.320 -1.610 32.910 1.00 84.00 77 GLN A C 1
ATOM 569 O O . GLN A 1 77 ? -14.683 -1.555 33.961 1.00 84.00 77 GLN A O 1
ATOM 574 N N . GLY A 1 78 ? -16.022 -0.571 32.446 1.00 75.25 78 GLY A N 1
ATOM 575 C CA . GLY A 1 78 ? -16.173 0.697 33.158 1.00 75.25 78 GLY A CA 1
ATOM 576 C C . GLY A 1 78 ? -15.250 1.816 32.682 1.00 75.25 78 GLY A C 1
ATOM 577 O O . GLY A 1 78 ? -15.244 2.871 33.312 1.00 75.25 78 GLY A O 1
ATOM 578 N N . ASP A 1 79 ? -14.506 1.629 31.585 1.00 77.88 79 ASP A N 1
ATOM 579 C CA . ASP A 1 79 ? -13.735 2.710 30.971 1.00 77.88 79 ASP A CA 1
ATOM 580 C C . ASP A 1 79 ? -14.615 3.499 29.979 1.00 77.88 79 ASP A C 1
ATOM 582 O O . ASP A 1 79 ? -14.962 2.980 28.911 1.00 77.88 79 ASP A O 1
ATOM 586 N N . PRO A 1 80 ? -14.988 4.759 30.278 1.00 69.88 80 PRO A N 1
ATOM 587 C CA . PRO A 1 80 ? -15.793 5.576 29.371 1.00 69.88 80 PRO A CA 1
ATOM 588 C C . PRO A 1 80 ? -15.089 5.851 28.032 1.00 69.88 80 PRO A C 1
ATOM 590 O O . PRO A 1 80 ? -15.764 6.145 27.042 1.00 69.88 80 PRO A O 1
ATOM 593 N N . ALA A 1 81 ? -13.759 5.719 27.961 1.00 79.38 81 ALA A N 1
ATOM 594 C CA . ALA A 1 81 ? -13.011 5.837 26.714 1.00 79.38 81 ALA A CA 1
ATOM 595 C C . ALA A 1 81 ? -13.145 4.598 25.813 1.00 79.38 81 ALA A C 1
ATOM 597 O O . ALA A 1 81 ? -12.829 4.693 24.630 1.00 79.38 81 ALA A O 1
ATOM 598 N N . GLY A 1 82 ? -13.666 3.465 26.302 1.00 75.12 82 GLY A N 1
ATOM 599 C CA . GLY A 1 82 ? -13.766 2.217 25.538 1.00 75.12 82 GLY A CA 1
ATOM 600 C C . GLY A 1 82 ? -14.580 2.334 24.243 1.00 75.12 82 GLY A C 1
ATOM 601 O O . GLY A 1 82 ? -14.194 1.772 23.223 1.00 75.12 82 GLY A O 1
ATOM 602 N N . ILE A 1 83 ? -15.652 3.138 24.227 1.00 74.31 83 ILE A N 1
ATOM 603 C CA . ILE A 1 83 ? -16.437 3.387 22.999 1.00 74.31 83 ILE A CA 1
ATOM 604 C C . ILE A 1 83 ? -15.662 4.263 22.006 1.00 74.31 83 ILE A C 1
ATOM 606 O O . ILE A 1 83 ? -15.721 4.038 20.798 1.00 74.31 83 ILE A O 1
ATOM 610 N N . ILE A 1 84 ? -14.897 5.236 22.507 1.00 79.50 84 ILE A N 1
ATOM 611 C CA . ILE A 1 84 ? -14.031 6.083 21.678 1.00 79.50 84 ILE A CA 1
ATOM 612 C C . ILE A 1 84 ? -12.890 5.239 21.102 1.00 79.50 84 ILE A C 1
ATOM 614 O O . ILE A 1 84 ? -12.595 5.351 19.919 1.00 79.50 84 ILE A O 1
ATOM 618 N N . ASN A 1 85 ? -12.306 4.344 21.899 1.00 78.25 85 ASN A N 1
ATOM 619 C CA . ASN A 1 85 ? -11.281 3.392 21.475 1.00 78.25 85 ASN A CA 1
ATOM 620 C C . ASN A 1 85 ? -11.813 2.380 20.454 1.00 78.25 85 ASN A C 1
ATOM 622 O O . ASN A 1 85 ? -11.134 2.103 19.471 1.00 78.25 85 ASN A O 1
ATOM 626 N N . ALA A 1 86 ? -13.038 1.874 20.631 1.00 75.38 86 ALA A N 1
ATOM 627 C CA . ALA A 1 86 ? -13.663 0.931 19.701 1.00 75.38 86 ALA A CA 1
ATOM 628 C C . ALA A 1 86 ? -13.805 1.507 18.283 1.00 75.38 86 ALA A C 1
ATOM 630 O O . ALA A 1 86 ? -13.721 0.765 17.310 1.00 75.38 86 ALA A O 1
ATOM 631 N N . MET A 1 87 ? -14.005 2.823 18.168 1.00 73.94 87 MET A N 1
ATOM 632 C CA . MET A 1 87 ? -14.111 3.534 16.888 1.00 73.94 87 MET A CA 1
ATOM 633 C C . MET A 1 87 ? -12.773 4.129 16.430 1.00 73.94 87 MET A C 1
ATOM 635 O O . MET A 1 87 ? -12.497 4.205 15.236 1.00 73.94 87 MET A O 1
ATOM 639 N N . GLY A 1 88 ? -11.940 4.568 17.371 1.00 78.25 88 GLY A N 1
ATOM 640 C CA . GLY A 1 88 ? -10.675 5.248 17.111 1.00 78.25 88 GLY A CA 1
ATOM 641 C C . GLY A 1 88 ? -9.532 4.301 16.757 1.00 78.25 88 GLY A C 1
ATOM 642 O O . GLY A 1 88 ? -8.717 4.647 15.904 1.00 78.25 88 GLY A O 1
ATOM 643 N N . TYR A 1 89 ? -9.475 3.106 17.355 1.00 84.50 89 TYR A N 1
ATOM 644 C CA . TYR A 1 89 ? -8.434 2.125 17.042 1.00 84.50 89 TYR A CA 1
ATOM 645 C C . TYR A 1 89 ? -8.476 1.612 15.600 1.00 84.50 89 TYR A C 1
ATOM 647 O O . TYR A 1 89 ? -7.403 1.588 14.998 1.00 84.50 89 TYR A O 1
ATOM 655 N N . PRO A 1 90 ? -9.641 1.268 15.015 1.00 80.56 90 PRO A N 1
ATOM 656 C CA . PRO A 1 90 ? -9.719 0.902 13.599 1.00 80.56 90 PRO A CA 1
ATOM 657 C C . PRO A 1 90 ? -9.170 2.011 12.689 1.00 80.56 90 PRO A C 1
ATOM 659 O O . PRO A 1 90 ? -8.273 1.783 11.886 1.00 80.56 90 PRO A O 1
ATOM 662 N N . ILE A 1 91 ? -9.587 3.265 12.910 1.00 84.00 91 ILE A N 1
ATOM 663 C CA . ILE A 1 91 ? -9.155 4.410 12.088 1.00 84.00 91 ILE A CA 1
ATOM 664 C C . ILE A 1 91 ? -7.646 4.679 12.233 1.00 84.00 91 ILE A C 1
ATOM 666 O O . ILE A 1 91 ? -6.955 4.976 11.254 1.00 84.00 91 ILE A O 1
ATOM 670 N N . ALA A 1 92 ? -7.107 4.593 13.450 1.00 85.44 92 ALA A N 1
ATOM 671 C CA . ALA A 1 92 ? -5.677 4.769 13.694 1.00 85.44 92 ALA A CA 1
ATOM 672 C C . ALA A 1 92 ? -4.845 3.636 13.068 1.00 85.44 92 ALA A C 1
ATOM 674 O O . ALA A 1 92 ? -3.777 3.890 12.504 1.00 85.44 92 ALA A O 1
ATOM 675 N N . ALA A 1 93 ? -5.340 2.398 13.138 1.00 85.19 93 ALA A N 1
ATOM 676 C CA . ALA A 1 93 ? -4.708 1.252 12.503 1.00 85.19 93 ALA A CA 1
ATOM 677 C C . ALA A 1 93 ? -4.689 1.407 10.978 1.00 85.19 93 ALA A C 1
ATOM 679 O O . ALA A 1 93 ? -3.616 1.312 10.383 1.00 85.19 93 ALA A O 1
ATOM 680 N N . ASP A 1 94 ? -5.822 1.744 10.363 1.00 86.38 94 ASP A N 1
ATOM 681 C CA . ASP A 1 94 ? -5.935 1.954 8.918 1.00 86.38 94 ASP A CA 1
ATOM 682 C C . ASP A 1 94 ? -5.027 3.076 8.422 1.00 86.38 94 ASP A C 1
ATOM 684 O O . ASP A 1 94 ? -4.289 2.909 7.454 1.00 86.38 94 ASP A O 1
ATOM 688 N N . THR A 1 95 ? -5.029 4.229 9.091 1.00 88.06 95 THR A N 1
ATOM 689 C CA . THR A 1 95 ? -4.203 5.377 8.680 1.00 88.06 95 THR A CA 1
ATOM 690 C C . THR A 1 95 ? -2.704 5.082 8.770 1.00 88.06 95 THR A C 1
ATOM 692 O O . THR A 1 95 ? -1.949 5.444 7.859 1.00 88.06 95 THR A O 1
ATOM 695 N N . GLY A 1 96 ? -2.260 4.380 9.817 1.00 87.94 96 GLY A N 1
ATOM 696 C CA . GLY A 1 96 ? -0.877 3.918 9.945 1.00 87.94 96 GLY A CA 1
ATOM 697 C C . GLY A 1 96 ? -0.512 2.870 8.892 1.00 87.94 96 GLY A C 1
ATOM 698 O O . GLY A 1 96 ? 0.520 2.996 8.223 1.00 87.94 96 GLY A O 1
ATOM 699 N N . LEU A 1 97 ? -1.378 1.872 8.697 1.00 88.56 97 LEU A N 1
ATOM 700 C CA . LEU A 1 97 ? -1.153 0.785 7.749 1.00 88.56 97 LEU A CA 1
ATOM 701 C C . LEU A 1 97 ? -1.115 1.306 6.310 1.00 88.56 97 LEU A C 1
ATOM 703 O O . LEU A 1 97 ? -0.163 1.012 5.594 1.00 88.56 97 LEU A O 1
ATOM 707 N N . LEU A 1 98 ? -2.086 2.131 5.905 1.00 89.25 98 LEU A N 1
ATOM 708 C CA . LEU A 1 98 ? -2.164 2.724 4.566 1.00 89.25 98 LEU A CA 1
ATOM 709 C C . LEU A 1 98 ? -0.968 3.623 4.264 1.00 89.25 98 LEU A C 1
ATOM 711 O O . LEU A 1 98 ? -0.466 3.601 3.141 1.00 89.25 98 LEU A O 1
ATOM 715 N N . THR A 1 99 ? -0.479 4.383 5.246 1.00 93.00 99 THR A N 1
ATOM 716 C CA . THR A 1 99 ? 0.732 5.203 5.082 1.00 93.00 99 THR A CA 1
ATOM 717 C C . THR A 1 99 ? 1.944 4.323 4.790 1.00 93.00 99 THR A C 1
ATOM 719 O O . THR A 1 99 ? 2.695 4.582 3.848 1.00 93.00 99 THR A O 1
ATOM 722 N N . PHE A 1 100 ? 2.113 3.250 5.565 1.00 89.81 100 PHE A N 1
ATOM 723 C CA . PHE A 1 100 ? 3.213 2.310 5.380 1.00 89.81 100 PHE A CA 1
ATOM 724 C C . PHE A 1 100 ? 3.104 1.609 4.020 1.00 89.81 100 PHE A C 1
ATOM 726 O O . PHE A 1 100 ? 4.036 1.662 3.223 1.00 89.81 100 PHE A O 1
ATOM 733 N N . LEU A 1 101 ? 1.940 1.046 3.696 1.00 90.50 101 LEU A N 1
ATOM 734 C CA . LEU A 1 101 ? 1.657 0.386 2.417 1.00 90.50 101 LEU A CA 1
ATOM 735 C C . LEU A 1 101 ? 1.926 1.298 1.220 1.00 90.50 101 LEU A C 1
ATOM 737 O O . LEU A 1 101 ? 2.586 0.889 0.266 1.00 90.50 101 LEU A O 1
ATOM 741 N N . SER A 1 102 ? 1.466 2.548 1.297 1.00 90.25 102 SER A N 1
ATOM 742 C CA . SER A 1 102 ? 1.684 3.549 0.252 1.00 90.25 102 SER A CA 1
ATOM 743 C C . SER A 1 102 ? 3.170 3.813 0.038 1.00 90.25 102 SER A C 1
ATOM 745 O O . SER A 1 102 ? 3.599 3.943 -1.106 1.00 90.25 102 SER A O 1
ATOM 747 N N . PHE A 1 103 ? 3.975 3.833 1.105 1.00 92.56 103 PHE A N 1
ATOM 748 C CA . PHE A 1 103 ? 5.423 3.995 0.995 1.00 92.56 103 PHE A CA 1
ATOM 749 C C . PHE A 1 103 ? 6.088 2.819 0.265 1.00 92.56 103 PHE A C 1
ATOM 751 O O . PHE A 1 103 ? 6.837 3.041 -0.689 1.00 92.56 103 PHE A O 1
ATOM 758 N N . PHE A 1 104 ? 5.795 1.572 0.653 1.00 89.25 104 PHE A N 1
ATOM 759 C CA . PHE A 1 104 ? 6.357 0.395 -0.030 1.00 89.25 104 PHE A CA 1
ATOM 760 C C . PHE A 1 104 ? 5.918 0.321 -1.485 1.00 89.25 104 PHE A C 1
ATOM 762 O O . PHE A 1 104 ? 6.724 -0.001 -2.361 1.00 89.25 104 PHE A O 1
ATOM 769 N N . LEU A 1 105 ? 4.657 0.654 -1.749 1.00 90.38 105 LEU A N 1
ATOM 770 C CA . LEU A 1 105 ? 4.118 0.614 -3.092 1.00 90.38 105 LEU A CA 1
ATOM 771 C C . LEU A 1 105 ? 4.723 1.711 -3.977 1.00 90.38 105 LEU A C 1
ATOM 773 O O . LEU A 1 105 ? 5.144 1.433 -5.100 1.00 90.38 105 LEU A O 1
ATOM 777 N N . ALA A 1 106 ? 4.860 2.932 -3.457 1.00 91.69 106 ALA A N 1
ATOM 778 C CA . ALA A 1 106 ? 5.539 4.024 -4.146 1.00 91.69 106 ALA A CA 1
ATOM 779 C C . ALA A 1 106 ? 7.004 3.679 -4.452 1.00 91.69 106 ALA A C 1
ATOM 781 O O . ALA A 1 106 ? 7.466 3.911 -5.570 1.00 91.69 106 ALA A O 1
ATOM 782 N N . TYR A 1 107 ? 7.723 3.071 -3.502 1.00 88.12 107 TYR A N 1
ATOM 783 C CA . TYR A 1 107 ? 9.100 2.626 -3.717 1.00 88.12 107 TYR A CA 1
ATOM 784 C C . TYR A 1 107 ? 9.195 1.537 -4.797 1.00 88.12 107 TYR A C 1
ATOM 786 O O . TYR A 1 107 ? 10.042 1.621 -5.689 1.00 88.12 107 TYR A O 1
ATOM 794 N N . ALA A 1 108 ? 8.297 0.548 -4.773 1.00 87.00 108 ALA A N 1
ATOM 795 C CA . ALA A 1 108 ? 8.246 -0.507 -5.785 1.00 87.00 108 ALA A CA 1
ATOM 796 C C . ALA A 1 108 ? 7.984 0.055 -7.196 1.00 87.00 108 ALA A C 1
ATOM 798 O O . ALA A 1 108 ? 8.682 -0.313 -8.145 1.00 87.00 108 ALA A O 1
ATOM 799 N N . TYR A 1 109 ? 7.040 0.993 -7.338 1.00 88.06 109 TYR A N 1
ATOM 800 C CA . TYR A 1 109 ? 6.773 1.670 -8.613 1.00 88.06 109 TYR A CA 1
ATOM 801 C C . TYR A 1 109 ? 7.940 2.539 -9.079 1.00 88.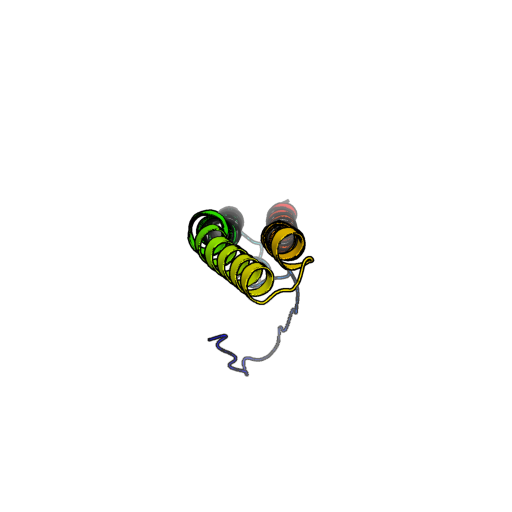06 109 TYR A C 1
ATOM 803 O O . TYR A 1 109 ? 8.285 2.512 -10.262 1.00 88.06 109 TYR A O 1
ATOM 811 N N . TYR A 1 110 ? 8.576 3.272 -8.166 1.00 90.31 110 TYR A N 1
ATOM 812 C CA . TYR A 1 110 ? 9.753 4.081 -8.473 1.00 90.31 110 TYR A CA 1
ATOM 813 C C . TYR A 1 110 ? 10.900 3.220 -9.024 1.00 90.31 110 TYR A C 1
ATOM 815 O O . TYR A 1 110 ? 11.516 3.560 -10.041 1.00 90.31 110 TYR A O 1
ATOM 823 N N . CYS A 1 111 ? 11.148 2.061 -8.411 1.00 83.94 111 CYS A N 1
ATOM 824 C CA . CYS A 1 111 ? 12.164 1.135 -8.895 1.00 83.94 111 CYS A CA 1
ATOM 825 C C . CYS A 1 111 ? 11.844 0.539 -10.269 1.00 83.94 111 CYS A C 1
ATOM 827 O O . CYS A 1 111 ? 12.733 0.429 -11.116 1.00 83.94 111 CYS A O 1
ATOM 829 N N . ALA A 1 112 ? 10.587 0.166 -10.513 1.00 85.12 112 ALA A N 1
ATOM 830 C CA . ALA A 1 112 ? 10.182 -0.351 -11.814 1.00 85.12 112 ALA A CA 1
ATOM 831 C C . ALA A 1 112 ? 10.313 0.714 -12.911 1.00 85.12 112 ALA A C 1
ATOM 833 O O . ALA A 1 112 ? 10.864 0.433 -13.973 1.00 85.12 112 ALA A O 1
ATOM 834 N N . ALA A 1 113 ? 9.881 1.949 -12.642 1.00 87.44 113 ALA A N 1
ATOM 835 C CA . ALA A 1 113 ? 9.956 3.046 -13.603 1.00 87.44 113 ALA A CA 1
ATOM 836 C C . ALA A 1 113 ? 11.404 3.376 -14.002 1.00 87.44 113 ALA A C 1
ATOM 838 O O . ALA A 1 113 ? 11.698 3.522 -15.187 1.00 87.44 113 ALA A O 1
ATOM 839 N N . THR A 1 114 ? 12.318 3.445 -13.030 1.00 85.50 114 THR A N 1
ATOM 840 C CA . THR A 1 114 ? 13.744 3.721 -13.289 1.00 85.50 114 THR A CA 1
ATOM 841 C C . THR A 1 114 ? 14.439 2.580 -14.036 1.00 85.50 114 THR A C 1
ATOM 843 O O . THR A 1 114 ? 15.254 2.849 -14.917 1.00 85.50 114 THR A O 1
ATOM 846 N N . SER A 1 115 ? 14.076 1.322 -13.760 1.00 80.50 115 SER A N 1
ATOM 847 C CA . SER A 1 115 ? 14.597 0.159 -14.498 1.00 80.50 115 SER A CA 1
ATOM 848 C C . SER A 1 115 ? 14.137 0.159 -15.957 1.00 80.50 115 SER A C 1
ATOM 850 O O . SER A 1 115 ? 14.962 0.058 -16.860 1.00 80.50 115 SER A O 1
ATOM 852 N N . ILE A 1 116 ? 12.836 0.362 -16.197 1.00 83.94 116 ILE A N 1
ATOM 853 C CA . ILE A 1 116 ? 12.265 0.425 -17.551 1.00 83.94 116 ILE A CA 1
ATOM 854 C C . ILE A 1 116 ? 12.867 1.597 -18.339 1.00 83.94 116 ILE A C 1
ATOM 856 O O . ILE A 1 116 ? 13.226 1.440 -19.504 1.00 83.94 116 ILE A O 1
ATOM 860 N N . ALA A 1 117 ? 13.015 2.766 -17.707 1.00 84.25 117 ALA A N 1
ATOM 861 C CA . ALA A 1 117 ? 13.632 3.931 -18.337 1.00 84.25 117 ALA A CA 1
ATOM 862 C C . ALA A 1 117 ? 15.101 3.678 -18.713 1.00 84.25 117 ALA A C 1
ATOM 864 O O . ALA A 1 117 ? 15.523 4.074 -19.797 1.00 84.25 117 ALA A O 1
ATOM 865 N N . GLY A 1 118 ? 15.863 2.992 -17.854 1.00 82.06 118 GLY A N 1
ATOM 866 C CA . GLY A 1 118 ? 17.240 2.589 -18.145 1.00 82.06 118 GLY A CA 1
ATOM 867 C C . GLY A 1 118 ? 17.338 1.603 -19.310 1.00 82.06 118 GLY A C 1
ATOM 868 O O . GLY A 1 118 ? 18.179 1.783 -20.189 1.00 82.06 118 GLY A O 1
ATOM 869 N N . ASP A 1 119 ? 16.445 0.611 -19.359 1.00 80.31 119 ASP A N 1
ATOM 870 C CA . ASP A 1 119 ? 16.411 -0.381 -20.438 1.00 80.31 119 ASP A CA 1
ATOM 871 C C . ASP A 1 119 ? 16.075 0.271 -21.793 1.00 80.31 119 ASP A C 1
ATOM 873 O O . ASP A 1 119 ? 16.731 -0.013 -22.794 1.00 80.31 119 ASP A O 1
ATOM 877 N N . VAL A 1 120 ? 15.119 1.206 -21.836 1.00 82.38 120 VAL A N 1
ATOM 878 C CA . VAL A 1 120 ? 14.774 1.942 -23.070 1.00 82.38 120 VAL A CA 1
ATOM 879 C C . VAL A 1 120 ? 15.883 2.912 -23.480 1.00 82.38 120 VAL A C 1
ATOM 881 O O . VAL A 1 120 ? 16.230 2.971 -24.657 1.00 82.38 120 VAL A O 1
ATOM 884 N N . ALA A 1 121 ? 16.468 3.645 -22.528 1.00 85.69 121 ALA A 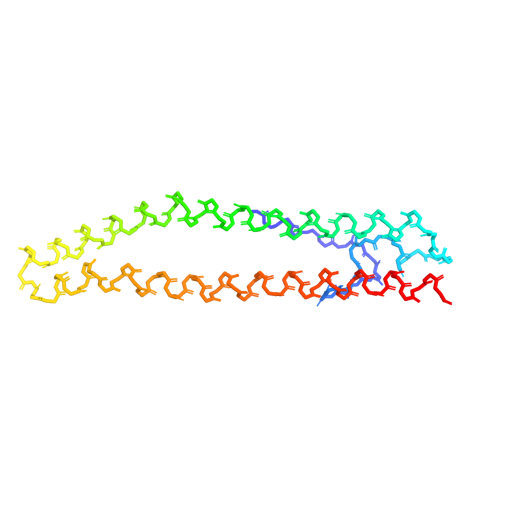N 1
ATOM 885 C CA . ALA A 1 121 ? 17.567 4.570 -22.804 1.00 85.69 121 ALA A CA 1
ATOM 886 C C . ALA A 1 121 ? 18.817 3.855 -23.339 1.00 85.69 121 ALA A C 1
ATOM 888 O O . ALA A 1 121 ? 19.594 4.462 -24.060 1.00 85.69 121 ALA A O 1
ATOM 889 N N . SER A 1 122 ? 19.002 2.574 -23.007 1.00 78.56 122 SER A N 1
ATOM 890 C CA . SER A 1 122 ? 20.115 1.762 -23.510 1.00 78.56 122 SER A CA 1
ATOM 891 C C . SER A 1 122 ? 19.932 1.232 -24.940 1.00 78.56 122 SER A C 1
ATOM 893 O O . SER A 1 122 ? 20.870 0.666 -25.500 1.00 78.56 122 SER A O 1
ATOM 895 N N . LEU A 1 123 ? 18.733 1.384 -25.517 1.00 79.38 123 LEU A N 1
ATOM 896 C CA . LEU A 1 123 ? 18.389 0.901 -26.858 1.00 79.38 123 LEU A CA 1
ATOM 897 C C . LEU A 1 123 ? 18.611 1.961 -27.958 1.00 79.38 123 LEU A C 1
ATOM 899 O O . LEU A 1 123 ? 18.584 1.614 -29.141 1.00 79.38 123 LEU A O 1
ATOM 903 N N . ILE A 1 124 ? 18.797 3.230 -27.578 1.00 81.06 124 ILE A N 1
ATOM 904 C CA . ILE A 1 124 ? 18.998 4.386 -28.472 1.00 81.06 124 ILE A CA 1
ATOM 905 C C . ILE A 1 124 ? 20.399 4.974 -28.314 1.00 81.06 124 ILE A C 1
ATOM 907 O O . ILE A 1 124 ? 20.884 5.548 -29.313 1.00 81.06 124 ILE A O 1
#

Secondary structure (DSSP, 8-state):
--------TT----SSS-SSTTTTSSSPPPHHHHHHHHHHHHHHHHHHHHHHHHIIIIIHHHHHHHHHHHHHHHHHTT-TTHHHHHHHHHHHHHHHHHHHHHHHHHHHHHHHHHHHHHHHHTT-

Foldseek 3Di:
DPDDDDDDDDDDDPALDDPQCQVVDPDQGDPVSLVVLLVVLVVVLVVLVVVVVCCVVPVLVVVLVVQLVQLVVCVVVPNVCSNVRNVVVSVVVCVVSVVVSVVVSVRSVVSSVVRSVVSVVSND